Protein AF-A0A6I3HHZ5-F1 (afdb_monomer)

Nearest PDB structures (foldseek):
  6kon-assembly1_F  TM=8.135E-01  e=2.215E-06  Mycobacterium tuberculosis H37Rv
  6kop-assembly1_F  TM=8.310E-01  e=1.350E-05  Mycobacterium tuberculosis H37Rv
  6koq-assembly1_F  TM=8.229E-01  e=1.350E-05  Mycobacterium tuberculosis H37Rv
  5uxx-assembly1_A  TM=9.453E-01  e=1.204E-03  Bartonella quintana str. Toulouse
  8z6g-assembly3_F  TM=7.298E-01  e=1.343E-03  Pseudomonas aeruginosa

Radius of gyration: 15.47 Å; Cα contacts (8 Å, |Δi|>4): 63; chains: 1; bounding box: 30×26×56 Å

Mean predicted aligned error: 10.72 Å

Sequence (99 aa):
AEVEALENLPDSDIKRALHEIPEEFRIAVYLADVEGFSYKEIAEIVGVPAGTVMSRLHRGRKQLRERLTEYAKDLGYSVKTPQGSKTAKANDAANEEDS

pLDDT: mean 75.84, std 20.04, range [36.56, 97.44]

Secondary structure (DSSP, 8-state):
-HHHHGGG-S-HHHHHHHHTS-HHHHHHHIIIIIS---HHHHHHHHTS-HHHHHHHHHHHHHHHHHHHHHHHHHTT-----------------------

Solvent-accessible surface area (backbone atoms only — not comparable to full-atom values): 6093 Å² total; per-residue (Å²): 107,76,76,58,65,60,65,76,59,85,54,75,64,60,46,54,41,44,71,74,42,60,62,78,19,32,53,42,35,42,42,39,78,71,71,60,47,51,61,63,58,46,17,65,76,71,72,46,56,50,71,55,43,52,55,26,30,54,53,26,52,52,54,40,51,54,44,48,52,51,54,29,55,78,72,69,47,80,78,74,75,79,81,74,83,88,68,84,72,80,84,80,90,78,89,76,82,82,134

Structure (mmCIF, N/CA/C/O backbone):
data_AF-A0A6I3HHZ5-F1
#
_entry.id   AF-A0A6I3HHZ5-F1
#
loop_
_atom_site.group_PDB
_atom_site.id
_atom_site.type_symbol
_atom_site.label_atom_id
_atom_site.label_alt_id
_atom_site.label_comp_id
_atom_site.label_asym_id
_atom_site.label_entity_id
_atom_site.label_seq_id
_atom_site.pdbx_PDB_ins_code
_atom_site.Cartn_x
_atom_site.Cartn_y
_atom_site.Cartn_z
_atom_site.occupancy
_atom_site.B_iso_or_equiv
_atom_site.auth_seq_id
_atom_site.auth_comp_id
_atom_site.auth_asym_id
_atom_site.auth_atom_id
_atom_site.pdbx_PDB_model_num
ATOM 1 N N . ALA A 1 1 ? -16.868 -5.870 -3.622 1.00 54.00 1 ALA A N 1
ATOM 2 C CA . ALA A 1 1 ? -15.732 -6.706 -3.135 1.00 54.00 1 ALA A CA 1
ATOM 3 C C . ALA A 1 1 ? -14.426 -5.961 -3.406 1.00 54.00 1 ALA A C 1
ATOM 5 O O . ALA A 1 1 ? -14.437 -5.129 -4.293 1.00 54.00 1 ALA A O 1
ATOM 6 N N . GLU A 1 2 ? -13.308 -6.205 -2.718 1.00 51.59 2 GLU A N 1
ATOM 7 C CA . GLU A 1 2 ? -12.042 -5.487 -3.010 1.00 51.59 2 GLU A CA 1
ATOM 8 C C . GLU A 1 2 ? -11.626 -5.568 -4.491 1.00 51.59 2 GLU A C 1
ATOM 10 O O . GLU A 1 2 ? -11.147 -4.593 -5.066 1.00 51.59 2 GLU A O 1
ATOM 15 N N . VAL A 1 3 ? -11.893 -6.713 -5.127 1.00 53.16 3 VAL A N 1
ATOM 16 C CA . VAL A 1 3 ? -11.687 -6.935 -6.566 1.00 53.16 3 VAL A CA 1
ATOM 17 C C . VAL A 1 3 ? -1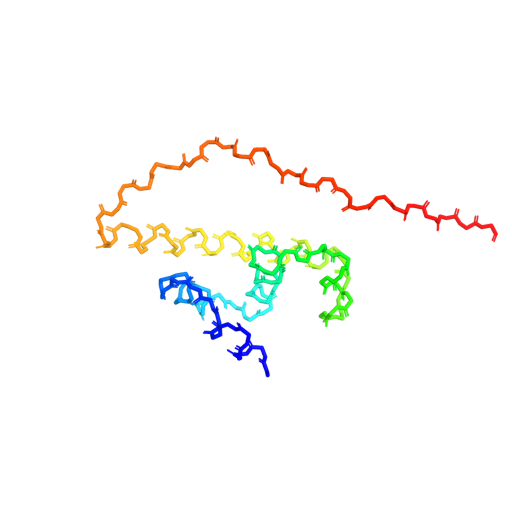2.317 -5.824 -7.415 1.00 53.16 3 VAL A C 1
ATOM 19 O O . VAL A 1 3 ? -11.709 -5.397 -8.385 1.00 53.16 3 VAL A O 1
ATOM 22 N N . GLU A 1 4 ? -13.478 -5.321 -7.004 1.00 59.62 4 GLU A N 1
ATOM 23 C CA . GLU A 1 4 ? -14.264 -4.282 -7.678 1.00 59.62 4 GLU A CA 1
ATOM 24 C C . GLU A 1 4 ? -13.661 -2.880 -7.490 1.00 59.62 4 GLU A C 1
ATOM 26 O O . GLU A 1 4 ? -13.698 -2.061 -8.403 1.00 59.62 4 GLU A O 1
ATOM 31 N N . ALA A 1 5 ? -13.037 -2.602 -6.338 1.00 60.50 5 ALA A N 1
ATOM 32 C CA . ALA A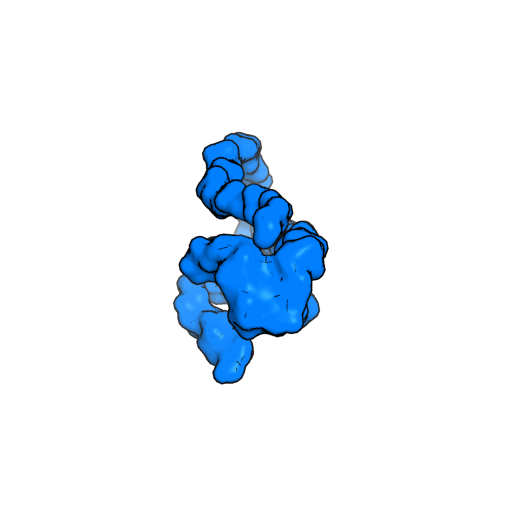 1 5 ? -12.378 -1.316 -6.090 1.00 60.50 5 ALA A CA 1
ATOM 33 C C . ALA A 1 5 ? -11.192 -1.109 -7.047 1.00 60.50 5 ALA A C 1
ATOM 35 O O . ALA A 1 5 ? -11.005 -0.033 -7.608 1.00 60.50 5 ALA A O 1
ATOM 36 N N . LEU A 1 6 ? -10.448 -2.180 -7.333 1.00 61.41 6 LEU A N 1
ATOM 37 C CA . LEU A 1 6 ? -9.331 -2.151 -8.280 1.00 61.41 6 LEU A CA 1
ATOM 38 C C . LEU A 1 6 ? -9.779 -1.939 -9.733 1.00 61.41 6 LEU A C 1
ATOM 40 O O . LEU A 1 6 ? -8.941 -1.660 -10.594 1.00 61.41 6 LEU A O 1
ATOM 44 N N . GLU A 1 7 ? -11.072 -2.081 -10.042 1.00 61.09 7 GLU A N 1
ATOM 45 C CA . GLU A 1 7 ? -11.578 -1.925 -11.404 1.00 61.09 7 GLU A CA 1
ATOM 46 C C . GLU A 1 7 ? -11.665 -0.474 -11.878 1.00 61.09 7 GLU A C 1
ATOM 48 O O . GLU A 1 7 ? -11.591 -0.257 -13.087 1.00 61.09 7 GLU A O 1
ATOM 53 N N . ASN A 1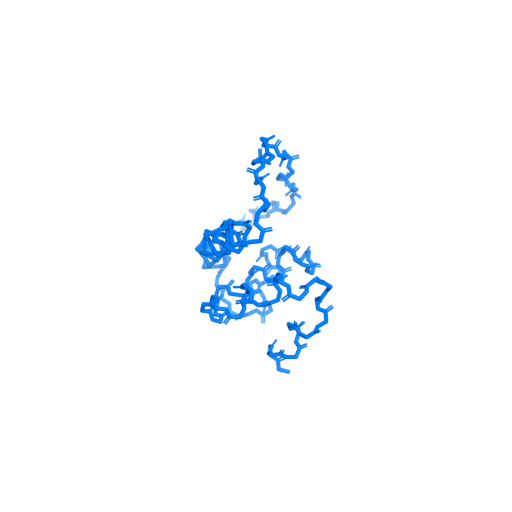 8 ? -11.702 0.496 -10.957 1.00 58.00 8 ASN A N 1
ATOM 54 C CA . ASN A 1 8 ? -11.915 1.918 -11.257 1.00 58.00 8 ASN A CA 1
ATOM 55 C C . ASN A 1 8 ? -10.622 2.746 -11.429 1.00 58.00 8 ASN A C 1
ATOM 57 O O . ASN A 1 8 ? -10.685 3.966 -11.585 1.00 58.00 8 ASN A O 1
ATOM 61 N N . LEU A 1 9 ? -9.449 2.107 -11.426 1.00 55.72 9 LEU A N 1
ATOM 62 C CA . LEU A 1 9 ? -8.153 2.768 -11.615 1.00 55.72 9 LEU A CA 1
ATOM 63 C C . LEU A 1 9 ? -7.903 3.183 -13.078 1.00 55.72 9 LEU A C 1
ATOM 65 O O . LEU A 1 9 ? -7.971 2.324 -13.963 1.00 55.72 9 LEU A O 1
ATOM 69 N N . PRO A 1 10 ? -7.530 4.449 -13.356 1.00 59.62 10 PRO A N 1
ATOM 70 C CA . PRO A 1 10 ? -6.968 4.819 -14.644 1.00 59.62 10 PRO A CA 1
ATOM 71 C C . PRO A 1 10 ? -5.521 4.303 -14.743 1.00 59.62 10 PRO A C 1
ATOM 73 O O . PRO A 1 10 ? -4.780 4.309 -13.764 1.00 59.62 10 PRO A O 1
ATOM 76 N N . ASP A 1 11 ? -5.139 3.893 -15.953 1.00 60.44 11 ASP A N 1
ATOM 77 C CA . ASP A 1 11 ? -3.884 3.234 -16.350 1.00 60.44 11 ASP A CA 1
ATOM 78 C C . ASP A 1 11 ? -3.849 1.703 -16.146 1.00 60.44 11 ASP A C 1
ATOM 80 O O . ASP A 1 11 ? -3.674 1.161 -15.048 1.00 60.44 11 ASP A O 1
ATOM 84 N N . SER A 1 12 ? -4.007 0.975 -17.258 1.00 68.19 12 SER A N 1
ATOM 85 C CA . SER A 1 12 ? -4.080 -0.493 -17.292 1.00 68.19 12 SER A CA 1
ATOM 86 C C . SER A 1 12 ? -2.828 -1.174 -16.738 1.00 68.19 12 SER A C 1
ATOM 88 O O . SER A 1 12 ? -2.912 -2.291 -16.223 1.00 68.19 12 SER A O 1
ATOM 90 N N . ASP A 1 13 ? -1.676 -0.506 -16.811 1.00 68.81 13 ASP A N 1
ATOM 91 C CA . ASP A 1 13 ? -0.400 -1.048 -16.346 1.00 68.81 13 ASP A CA 1
ATOM 92 C C . ASP A 1 13 ? -0.247 -0.959 -14.820 1.00 68.81 13 ASP A C 1
ATOM 94 O O . ASP A 1 13 ? 0.253 -1.901 -14.202 1.00 68.81 13 ASP A O 1
ATOM 98 N N . ILE A 1 14 ? -0.756 0.107 -14.186 1.00 72.62 14 ILE A N 1
ATOM 99 C CA . ILE A 1 14 ? -0.776 0.234 -12.718 1.00 72.62 14 ILE A CA 1
ATOM 100 C C . ILE A 1 14 ? -1.709 -0.819 -12.120 1.00 72.62 14 ILE A C 1
ATOM 102 O O . ILE A 1 14 ? -1.335 -1.512 -11.171 1.00 72.62 14 ILE A O 1
ATOM 106 N N . LYS A 1 15 ? -2.896 -0.997 -12.713 1.00 77.69 15 LYS A N 1
ATOM 107 C CA . LYS A 1 15 ? -3.849 -2.033 -12.299 1.00 77.69 15 LYS A CA 1
ATOM 108 C C . LYS A 1 15 ? -3.230 -3.430 -12.404 1.00 77.69 15 LYS A C 1
ATOM 110 O O . LYS A 1 15 ? -3.303 -4.207 -11.452 1.00 77.69 15 LYS A O 1
ATOM 115 N N . ARG A 1 16 ? -2.569 -3.740 -13.526 1.00 80.75 16 ARG A N 1
ATOM 116 C CA . ARG A 1 16 ? -1.887 -5.029 -13.728 1.00 80.75 16 ARG A CA 1
ATOM 117 C C . ARG A 1 16 ? -0.792 -5.259 -12.684 1.00 80.75 16 ARG A C 1
ATOM 119 O O . ARG A 1 16 ? -0.782 -6.308 -12.047 1.00 80.75 16 ARG A O 1
ATOM 126 N N . ALA A 1 17 ? 0.058 -4.263 -12.438 1.00 84.56 17 ALA A N 1
ATOM 127 C CA . ALA A 1 17 ? 1.120 -4.364 -11.441 1.00 84.56 17 ALA A CA 1
ATOM 128 C C . ALA A 1 17 ? 0.577 -4.538 -10.010 1.00 84.56 17 ALA A C 1
ATOM 130 O O . ALA A 1 17 ? 1.123 -5.327 -9.240 1.00 84.56 17 ALA A O 1
ATOM 131 N N . LEU A 1 18 ? -0.518 -3.857 -9.651 1.00 85.62 18 LEU A N 1
ATOM 132 C CA . LEU A 1 18 ? -1.190 -4.046 -8.362 1.00 85.62 18 LEU A CA 1
ATOM 133 C C . LEU A 1 18 ? -1.757 -5.464 -8.218 1.00 85.62 18 LEU A C 1
ATOM 135 O O . LEU A 1 18 ? -1.608 -6.062 -7.151 1.00 85.62 18 LEU A O 1
ATOM 139 N N . HIS A 1 19 ? -2.351 -6.035 -9.273 1.00 88.00 19 HIS A N 1
ATOM 140 C CA . HIS A 1 19 ? -2.925 -7.389 -9.251 1.00 88.00 19 HIS A CA 1
ATOM 141 C C . HIS A 1 19 ? -1.914 -8.514 -8.989 1.00 88.00 19 HIS A C 1
ATOM 143 O O . HIS A 1 19 ? -2.302 -9.602 -8.566 1.00 88.00 19 HIS A O 1
ATOM 149 N N . GLU A 1 20 ? -0.624 -8.269 -9.181 1.00 89.12 20 GLU A N 1
ATOM 150 C CA . GLU A 1 20 ? 0.424 -9.243 -8.870 1.00 89.12 20 GLU A CA 1
ATOM 151 C C . GLU A 1 20 ? 0.925 -9.158 -7.422 1.00 89.12 20 GLU A C 1
ATOM 153 O O . GLU A 1 20 ? 1.712 -9.999 -6.980 1.00 89.12 20 GLU A O 1
ATOM 158 N N . ILE A 1 21 ? 0.516 -8.130 -6.679 1.00 92.69 21 ILE A N 1
ATOM 159 C CA . ILE A 1 21 ? 0.858 -7.949 -5.267 1.00 92.69 21 ILE A CA 1
ATOM 160 C C . ILE A 1 21 ? -0.148 -8.736 -4.417 1.00 92.69 21 ILE A C 1
ATOM 162 O O . ILE A 1 21 ? -1.342 -8.692 -4.729 1.00 92.69 21 ILE A O 1
ATOM 166 N N . PRO A 1 22 ? 0.282 -9.419 -3.335 1.00 95.00 22 PRO A N 1
ATOM 167 C CA . PRO A 1 22 ? -0.633 -10.034 -2.379 1.00 95.00 22 PRO A CA 1
ATOM 168 C C . PRO A 1 22 ? -1.718 -9.062 -1.905 1.00 95.00 22 PRO A C 1
ATOM 170 O O . PRO A 1 22 ? -1.425 -7.905 -1.593 1.00 95.00 22 PRO A O 1
ATOM 173 N N . GLU A 1 23 ? -2.952 -9.559 -1.843 1.00 92.62 23 GLU A N 1
ATOM 174 C CA . GLU A 1 23 ? -4.183 -8.799 -1.579 1.00 92.62 23 GLU A CA 1
ATOM 175 C C . GLU A 1 23 ? -4.030 -7.839 -0.395 1.00 92.62 23 GLU A C 1
ATOM 177 O O . GLU A 1 23 ? -4.154 -6.629 -0.544 1.00 92.62 23 GLU A O 1
ATOM 182 N N . GLU A 1 24 ? -3.570 -8.333 0.753 1.00 93.56 24 GLU A N 1
ATOM 183 C CA . GLU A 1 24 ? -3.419 -7.513 1.956 1.00 93.56 24 GLU A CA 1
ATOM 184 C C . GLU A 1 24 ? -2.484 -6.297 1.818 1.00 93.56 24 GLU A C 1
ATOM 186 O O . GLU A 1 24 ? -2.659 -5.292 2.512 1.00 93.56 24 GLU A O 1
ATOM 191 N N . PHE A 1 25 ? -1.482 -6.360 0.939 1.00 96.12 25 PHE A N 1
ATOM 192 C CA . PHE A 1 25 ? -0.613 -5.218 0.651 1.00 96.12 25 PHE A CA 1
ATOM 193 C C . PHE A 1 25 ? -1.220 -4.322 -0.422 1.00 96.12 25 PHE A C 1
ATOM 195 O O . PHE A 1 25 ? -1.069 -3.103 -0.357 1.00 96.12 25 PHE A O 1
ATOM 202 N N . ARG A 1 26 ? -1.909 -4.928 -1.390 1.00 94.94 26 ARG A N 1
ATOM 203 C CA . ARG A 1 26 ? -2.599 -4.231 -2.469 1.00 94.94 26 ARG A CA 1
ATOM 204 C C . ARG A 1 26 ? -3.701 -3.320 -1.934 1.00 94.94 26 ARG A C 1
ATOM 206 O O . ARG A 1 26 ? -3.690 -2.151 -2.301 1.00 94.94 26 ARG A O 1
ATOM 213 N N . ILE A 1 27 ? -4.558 -3.804 -1.025 1.00 93.38 27 ILE A N 1
ATOM 214 C CA . ILE A 1 27 ? -5.593 -2.991 -0.354 1.00 93.38 27 ILE A CA 1
ATOM 215 C C . ILE A 1 27 ? -4.977 -1.744 0.252 1.00 93.38 27 ILE A C 1
ATOM 217 O O . ILE A 1 27 ? -5.431 -0.630 0.014 1.00 93.38 27 ILE A O 1
ATOM 221 N N . ALA A 1 28 ? -3.937 -1.946 1.064 1.00 94.88 28 ALA A N 1
ATOM 222 C CA . ALA A 1 28 ? -3.333 -0.868 1.823 1.00 94.88 28 ALA A CA 1
ATOM 223 C C . ALA A 1 28 ? -2.779 0.201 0.875 1.00 94.88 28 ALA A C 1
ATOM 225 O O . ALA A 1 28 ? -3.045 1.384 1.065 1.00 94.88 28 ALA A O 1
ATOM 226 N N . VAL A 1 29 ? -2.055 -0.221 -0.169 1.00 93.88 29 VAL A N 1
ATOM 227 C CA . VAL A 1 29 ? -1.511 0.681 -1.194 1.00 93.88 29 VAL A CA 1
ATOM 228 C C . VAL A 1 29 ? -2.622 1.400 -1.948 1.00 93.88 29 VAL A C 1
ATOM 230 O O . VAL A 1 29 ? -2.530 2.607 -2.118 1.00 93.88 29 VAL A O 1
ATOM 233 N N . TYR A 1 30 ? -3.673 0.694 -2.359 1.00 91.31 30 TYR A N 1
ATOM 234 C CA . TYR A 1 30 ? -4.805 1.288 -3.063 1.00 91.31 30 TYR A CA 1
ATOM 235 C C . TYR A 1 30 ? -5.467 2.388 -2.225 1.00 91.31 30 TYR A C 1
ATOM 237 O O . TYR A 1 30 ? -5.548 3.538 -2.64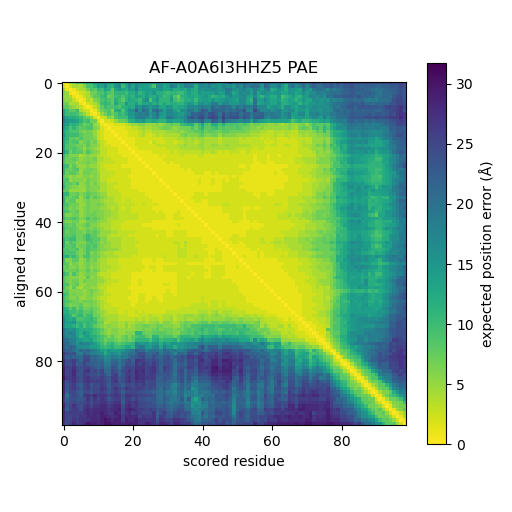7 1.00 91.31 30 TYR A O 1
ATOM 245 N N . LEU A 1 31 ? -5.860 2.067 -0.992 1.00 91.81 31 LEU A N 1
ATOM 246 C CA . LEU A 1 31 ? -6.545 3.023 -0.127 1.00 91.81 31 LEU A CA 1
ATOM 247 C C . LEU A 1 31 ? -5.673 4.249 0.198 1.00 91.81 31 LEU A C 1
ATOM 249 O O . LEU A 1 31 ? -6.192 5.356 0.291 1.00 91.81 31 LEU A O 1
ATOM 253 N N . ALA A 1 32 ? -4.356 4.086 0.345 1.00 93.19 32 ALA A N 1
ATOM 254 C CA . ALA A 1 32 ? -3.468 5.208 0.652 1.00 93.19 32 ALA A CA 1
ATOM 255 C C . ALA A 1 32 ? -3.070 6.033 -0.581 1.00 93.19 32 ALA A C 1
ATOM 257 O O . ALA A 1 32 ? -3.136 7.258 -0.550 1.00 93.19 32 ALA A O 1
ATOM 258 N N . ASP A 1 33 ? -2.596 5.373 -1.639 1.00 88.62 33 ASP A N 1
ATOM 259 C CA . ASP A 1 33 ? -1.925 6.028 -2.767 1.00 88.62 33 ASP A CA 1
ATOM 260 C C . ASP A 1 33 ? -2.894 6.371 -3.911 1.00 88.62 33 ASP A C 1
ATOM 262 O O . ASP A 1 33 ? -2.581 7.243 -4.720 1.00 88.62 33 ASP A O 1
ATOM 266 N N . VAL A 1 34 ? -4.060 5.714 -3.972 1.00 85.44 34 VAL A N 1
ATOM 267 C CA . VAL A 1 34 ? -5.100 5.951 -4.990 1.00 85.44 34 VAL A CA 1
ATOM 268 C C . VAL A 1 34 ? -6.264 6.738 -4.399 1.00 85.44 34 VAL A C 1
ATOM 270 O O . VAL A 1 34 ? -6.590 7.810 -4.897 1.00 85.44 34 VAL A O 1
ATOM 273 N N . GLU A 1 35 ? -6.863 6.234 -3.320 1.00 86.88 35 GLU A N 1
ATOM 274 C CA . GLU A 1 35 ? -8.023 6.878 -2.682 1.00 86.88 35 GLU A CA 1
ATOM 275 C C . GLU A 1 35 ? -7.621 8.032 -1.748 1.00 86.88 35 GLU A C 1
ATOM 277 O O . GLU A 1 35 ? -8.417 8.925 -1.467 1.00 86.88 35 GLU A O 1
ATOM 282 N N . GLY A 1 36 ? -6.370 8.052 -1.276 1.00 89.81 36 GLY A N 1
ATOM 283 C CA . GLY A 1 36 ? -5.850 9.136 -0.443 1.00 89.81 36 GLY A CA 1
ATOM 284 C C . GLY A 1 36 ? -6.266 9.084 1.030 1.00 89.81 36 GLY A C 1
ATOM 285 O O . GLY A 1 36 ? -6.127 10.100 1.718 1.00 89.81 36 GLY A O 1
ATOM 286 N N . PHE A 1 37 ? -6.750 7.939 1.524 1.00 94.25 37 PHE A N 1
ATOM 287 C CA . PHE A 1 37 ? -7.088 7.748 2.936 1.00 94.25 37 PHE A CA 1
ATOM 288 C C . PHE A 1 37 ? -5.852 7.838 3.842 1.00 94.25 37 PHE A C 1
ATOM 290 O O . PHE A 1 37 ? -4.740 7.430 3.486 1.00 94.25 37 PHE A O 1
ATOM 297 N N . SER A 1 38 ? -6.057 8.328 5.063 1.00 93.75 38 SER A N 1
ATOM 298 C CA . SER A 1 38 ? -5.043 8.308 6.117 1.00 93.75 38 SER A CA 1
ATOM 299 C C . SER A 1 38 ? -4.811 6.893 6.656 1.00 93.75 38 SER A C 1
ATOM 301 O O . SER A 1 38 ? -5.640 5.994 6.532 1.00 93.75 38 SER A O 1
ATOM 303 N N . TYR A 1 39 ? -3.681 6.674 7.334 1.00 92.75 39 TYR A N 1
ATOM 304 C CA . TYR A 1 39 ? -3.360 5.350 7.884 1.00 92.75 39 TYR A CA 1
ATOM 305 C C . TYR A 1 39 ? -4.347 4.906 8.967 1.00 92.75 39 TYR A C 1
ATOM 307 O O . TYR A 1 39 ? -4.570 3.706 9.127 1.00 92.75 39 TYR A O 1
ATOM 315 N N . LYS A 1 40 ? -4.931 5.866 9.694 1.00 93.12 40 LYS A N 1
ATOM 316 C CA . LYS A 1 40 ? -5.958 5.609 10.702 1.00 93.12 40 LYS A CA 1
ATOM 317 C C . LYS A 1 40 ? -7.264 5.162 10.045 1.00 93.12 40 LYS A C 1
ATOM 319 O O . LYS A 1 40 ? -7.776 4.111 10.408 1.00 93.12 40 LYS A O 1
ATOM 324 N N . GLU A 1 41 ? -7.736 5.884 9.030 1.00 93.38 41 GLU A N 1
ATOM 325 C CA . GLU A 1 41 ? -8.939 5.495 8.279 1.00 93.38 41 GLU A CA 1
ATOM 326 C C . GLU A 1 41 ? -8.760 4.122 7.626 1.00 93.38 41 GLU A C 1
ATOM 328 O O . GLU A 1 41 ? -9.645 3.279 7.697 1.00 93.38 41 GLU A O 1
ATOM 333 N N . ILE A 1 42 ? -7.581 3.835 7.065 1.00 95.00 42 ILE A N 1
ATOM 334 C CA . ILE A 1 42 ? -7.285 2.513 6.498 1.00 95.00 42 ILE A CA 1
ATOM 335 C C . ILE A 1 42 ? -7.341 1.426 7.575 1.00 95.00 42 ILE A C 1
ATOM 337 O O . ILE A 1 42 ? -7.909 0.365 7.332 1.00 95.00 42 ILE A O 1
ATOM 341 N N . ALA A 1 43 ? -6.763 1.671 8.755 1.00 95.00 43 ALA A N 1
ATOM 342 C CA . ALA A 1 43 ? -6.800 0.734 9.877 1.00 95.00 43 ALA A CA 1
ATOM 343 C C . ALA A 1 43 ? -8.241 0.408 10.300 1.00 95.00 43 ALA A C 1
ATOM 345 O O . ALA A 1 43 ? -8.558 -0.759 10.537 1.00 95.00 43 ALA A O 1
ATOM 346 N N . GLU A 1 44 ? -9.109 1.420 10.327 1.00 96.25 44 GLU A N 1
ATOM 347 C CA . GLU A 1 44 ? -10.539 1.281 10.610 1.00 96.25 44 GLU A CA 1
ATOM 348 C C . GLU A 1 44 ? -11.272 0.513 9.496 1.00 96.25 44 GLU A C 1
ATOM 350 O O . GLU A 1 44 ? -12.012 -0.423 9.792 1.00 96.25 44 GLU A O 1
ATOM 355 N N . ILE A 1 45 ? -11.012 0.833 8.222 1.00 94.38 45 ILE A N 1
ATOM 356 C CA . ILE A 1 45 ? -11.626 0.178 7.052 1.00 94.38 45 ILE A CA 1
ATOM 357 C C . ILE A 1 45 ? -11.268 -1.311 6.989 1.00 94.38 45 ILE A C 1
ATOM 359 O O . ILE A 1 45 ? -12.134 -2.150 6.742 1.00 94.38 45 ILE A O 1
ATOM 363 N N . VAL A 1 46 ? -9.990 -1.652 7.182 1.00 92.75 46 VAL A N 1
ATOM 364 C CA . VAL A 1 46 ? -9.500 -3.032 7.019 1.00 92.75 46 VAL A CA 1
ATOM 365 C C . VAL A 1 46 ? -9.494 -3.839 8.319 1.00 92.75 46 VAL A C 1
ATOM 367 O O . VAL A 1 46 ? -9.186 -5.030 8.292 1.00 92.75 46 VAL A O 1
ATOM 370 N N . GLY A 1 47 ? -9.800 -3.210 9.457 1.00 94.88 47 GLY A N 1
ATOM 371 C CA . GLY A 1 47 ? -9.885 -3.868 10.761 1.00 94.88 47 GLY A CA 1
ATOM 372 C C . GLY A 1 47 ? -8.547 -4.387 11.301 1.00 94.88 47 GLY A C 1
ATOM 373 O O . GLY A 1 47 ? -8.509 -5.443 11.931 1.00 94.88 47 GLY A O 1
ATOM 374 N N . VAL A 1 48 ? -7.436 -3.682 11.053 1.00 94.56 48 VAL A N 1
ATOM 375 C CA . VAL A 1 48 ? -6.099 -4.058 11.565 1.00 94.56 48 VAL A CA 1
ATOM 376 C C . VAL A 1 48 ? -5.402 -2.873 12.238 1.00 94.56 48 VAL A C 1
ATOM 378 O O . VAL A 1 48 ? -5.701 -1.732 11.907 1.00 94.56 48 VAL A O 1
ATOM 381 N N . PRO A 1 49 ? -4.417 -3.092 13.131 1.00 95.81 49 PRO A N 1
ATOM 382 C CA . PRO A 1 49 ? -3.691 -1.994 13.770 1.00 95.81 49 PRO A CA 1
ATOM 383 C C . PRO A 1 49 ? -2.975 -1.071 12.772 1.00 95.81 49 PRO A C 1
ATOM 385 O O . PRO A 1 49 ? -2.416 -1.539 11.777 1.00 95.81 49 PRO A O 1
ATOM 388 N N . ALA A 1 50 ? -2.868 0.224 13.087 1.00 91.69 50 ALA A N 1
ATOM 389 C CA . ALA A 1 50 ? -2.162 1.203 12.249 1.00 91.69 50 ALA A CA 1
ATOM 390 C C . ALA A 1 50 ? -0.695 0.811 11.961 1.00 91.69 50 ALA A C 1
ATOM 392 O O . ALA A 1 50 ? -0.203 0.992 10.846 1.00 91.69 50 ALA A O 1
ATOM 393 N N . GLY A 1 51 ? -0.004 0.181 12.921 1.00 93.00 51 GLY A N 1
ATOM 394 C CA . GLY A 1 51 ? 1.340 -0.374 12.702 1.00 93.00 51 GLY A CA 1
ATOM 395 C C . GLY A 1 51 ? 1.369 -1.493 11.649 1.00 93.00 51 GLY A C 1
ATOM 396 O O . GLY A 1 51 ? 2.289 -1.565 10.830 1.00 93.00 51 GLY A O 1
ATOM 397 N N . THR A 1 52 ? 0.322 -2.322 11.597 1.00 96.56 52 THR A N 1
ATOM 398 C CA . THR A 1 52 ? 0.146 -3.336 10.548 1.00 96.56 52 THR A CA 1
ATOM 399 C C . THR A 1 52 ? -0.078 -2.673 9.196 1.00 96.56 52 THR A C 1
ATOM 401 O O . THR A 1 52 ? 0.586 -3.063 8.234 1.00 96.56 52 THR A O 1
ATOM 404 N N . VAL A 1 53 ? -0.923 -1.638 9.120 1.00 96.50 53 VAL A N 1
ATOM 405 C CA . VAL A 1 53 ? -1.132 -0.847 7.892 1.00 96.50 53 VAL A CA 1
ATOM 406 C C . VAL A 1 53 ? 0.192 -0.281 7.381 1.00 96.50 53 VAL A C 1
ATOM 408 O O . VAL A 1 53 ? 0.528 -0.469 6.214 1.00 96.50 53 VAL A O 1
ATOM 411 N N . MET A 1 54 ? 1.002 0.313 8.260 1.00 93.38 54 MET A N 1
ATOM 412 C CA . MET A 1 54 ? 2.314 0.858 7.901 1.00 93.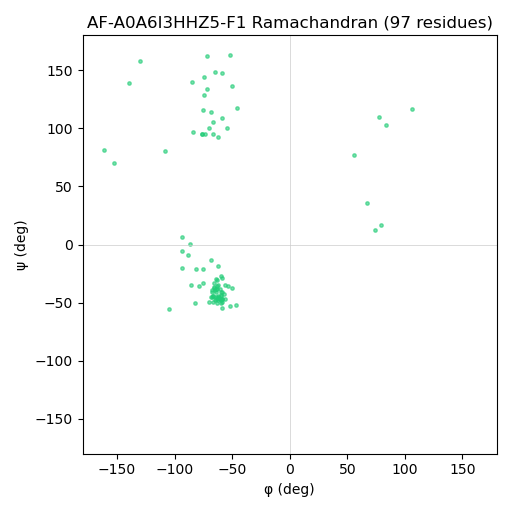38 54 MET A CA 1
ATOM 413 C C . MET A 1 54 ? 3.249 -0.217 7.323 1.00 93.38 54 MET A C 1
ATOM 415 O O . MET A 1 54 ? 3.885 -0.006 6.286 1.00 93.38 54 MET A O 1
ATOM 419 N N . SER A 1 55 ? 3.294 -1.402 7.943 1.00 97.44 55 SER A N 1
ATOM 420 C CA . SER A 1 55 ? 4.096 -2.529 7.446 1.00 97.44 55 SER A CA 1
ATOM 421 C C . SER A 1 55 ? 3.595 -3.071 6.097 1.00 97.44 55 SER A C 1
ATOM 423 O O . SER A 1 55 ? 4.400 -3.440 5.235 1.00 97.44 55 SER A O 1
ATOM 425 N N . ARG A 1 56 ? 2.271 -3.101 5.887 1.00 97.00 56 ARG A N 1
ATOM 426 C CA . ARG A 1 56 ? 1.632 -3.528 4.634 1.00 97.00 56 ARG A CA 1
ATOM 427 C C . ARG A 1 56 ? 1.909 -2.532 3.514 1.00 97.00 56 ARG A C 1
ATOM 429 O O . ARG A 1 56 ? 2.343 -2.954 2.447 1.00 97.00 56 ARG A O 1
ATOM 436 N N . LEU A 1 57 ? 1.785 -1.233 3.783 1.00 96.69 57 LEU A N 1
ATOM 437 C CA . LEU A 1 57 ? 2.126 -0.159 2.848 1.00 96.69 57 LEU A CA 1
ATOM 438 C C . LEU A 1 57 ? 3.587 -0.209 2.418 1.00 96.69 57 LEU A C 1
ATOM 440 O O . LEU A 1 57 ? 3.884 -0.131 1.229 1.00 96.69 57 LEU A O 1
ATOM 444 N N . HIS A 1 58 ? 4.510 -0.374 3.368 1.00 95.94 58 HIS A N 1
ATOM 445 C CA . HIS A 1 58 ? 5.931 -0.448 3.043 1.00 95.94 58 HIS A CA 1
ATOM 446 C C . HIS A 1 58 ? 6.231 -1.619 2.094 1.00 95.94 58 HIS A C 1
ATOM 448 O O . HIS A 1 58 ? 6.889 -1.444 1.065 1.00 95.94 58 HIS A O 1
ATOM 454 N N . ARG A 1 59 ? 5.711 -2.814 2.408 1.00 96.88 59 ARG A N 1
ATOM 455 C CA . ARG A 1 59 ? 5.895 -4.013 1.576 1.00 96.88 59 ARG A CA 1
ATOM 456 C C . ARG A 1 59 ? 5.185 -3.904 0.229 1.00 96.88 59 ARG A C 1
ATOM 458 O O . ARG A 1 59 ? 5.772 -4.282 -0.783 1.00 96.88 59 ARG A O 1
ATOM 465 N N . GLY A 1 60 ? 3.968 -3.368 0.204 1.00 96.19 60 GLY A N 1
ATOM 466 C CA . GLY A 1 60 ? 3.188 -3.161 -1.014 1.00 96.19 60 GLY A CA 1
ATOM 467 C C . GLY A 1 60 ? 3.859 -2.178 -1.967 1.00 96.19 60 GLY A C 1
ATOM 468 O O . GLY A 1 60 ? 4.113 -2.527 -3.115 1.00 96.19 60 GLY A O 1
ATOM 469 N N . ARG A 1 61 ? 4.262 -0.996 -1.483 1.00 95.06 61 ARG A N 1
ATOM 470 C CA . ARG A 1 61 ? 4.970 0.012 -2.295 1.00 95.06 61 ARG A CA 1
ATOM 471 C C . ARG A 1 61 ? 6.293 -0.514 -2.847 1.00 95.06 61 ARG A C 1
ATOM 473 O O . ARG A 1 61 ? 6.633 -0.235 -3.995 1.00 95.06 61 ARG A O 1
ATOM 480 N N . LYS A 1 62 ? 7.037 -1.303 -2.059 1.00 95.12 62 LYS A N 1
ATOM 481 C CA . LYS A 1 62 ? 8.263 -1.960 -2.534 1.00 95.12 62 LYS A CA 1
ATOM 482 C C . LYS A 1 62 ? 7.967 -2.895 -3.713 1.00 95.12 62 LYS A C 1
ATOM 484 O O . LYS A 1 62 ? 8.616 -2.764 -4.747 1.00 95.12 62 LYS A O 1
ATOM 489 N N . GLN A 1 63 ? 6.978 -3.774 -3.564 1.00 94.19 63 GLN A N 1
ATOM 490 C CA . GLN A 1 63 ? 6.579 -4.732 -4.598 1.00 94.19 63 GLN A CA 1
ATOM 491 C C . GLN A 1 63 ? 6.018 -4.058 -5.853 1.00 94.19 63 GLN A C 1
ATOM 493 O O . GLN A 1 63 ? 6.325 -4.492 -6.964 1.00 94.19 63 GLN A O 1
ATOM 498 N N . LEU A 1 64 ? 5.240 -2.986 -5.683 1.00 90.88 64 LEU A N 1
ATOM 499 C CA . LEU A 1 64 ? 4.702 -2.197 -6.788 1.00 90.88 64 LEU A CA 1
ATOM 500 C C . LEU A 1 64 ? 5.826 -1.537 -7.586 1.00 90.88 64 LEU A C 1
ATOM 502 O O . LEU A 1 64 ? 5.858 -1.635 -8.808 1.00 90.88 64 LEU A O 1
ATOM 506 N N . ARG A 1 65 ? 6.789 -0.915 -6.897 1.00 89.81 65 ARG A N 1
ATOM 507 C CA . ARG A 1 65 ? 7.955 -0.299 -7.539 1.00 89.81 65 ARG A CA 1
ATOM 508 C C . ARG A 1 65 ? 8.777 -1.319 -8.323 1.00 89.81 65 ARG A C 1
ATOM 510 O O . ARG A 1 65 ? 9.217 -1.005 -9.423 1.00 89.81 65 ARG A O 1
ATOM 517 N N . GLU A 1 66 ? 9.014 -2.502 -7.761 1.00 89.62 66 GLU A N 1
ATOM 518 C CA . GLU A 1 66 ? 9.762 -3.576 -8.432 1.00 89.62 66 GLU A CA 1
ATOM 519 C C . GLU A 1 66 ? 9.080 -3.980 -9.745 1.00 89.62 66 GLU A C 1
ATOM 521 O O . GLU A 1 66 ? 9.712 -3.914 -10.797 1.00 89.62 66 GLU A O 1
ATOM 526 N N . ARG A 1 67 ? 7.767 -4.229 -9.707 1.00 87.06 67 ARG A N 1
ATOM 527 C CA . ARG A 1 67 ? 6.976 -4.603 -10.890 1.00 87.06 67 ARG A CA 1
ATOM 528 C C . ARG A 1 67 ? 6.911 -3.499 -11.933 1.00 87.06 67 ARG A C 1
ATOM 530 O O . ARG A 1 67 ? 7.173 -3.739 -13.102 1.00 87.06 67 ARG A O 1
ATOM 537 N N . LEU A 1 68 ? 6.623 -2.264 -11.525 1.00 84.38 68 LEU A N 1
ATOM 538 C CA . LEU A 1 68 ? 6.586 -1.133 -12.456 1.00 84.38 68 LEU A CA 1
ATOM 539 C C . LEU A 1 68 ? 7.959 -0.856 -13.085 1.00 84.38 68 LEU A C 1
ATOM 541 O O . LEU A 1 68 ? 8.027 -0.412 -14.226 1.00 84.38 68 LEU A O 1
ATOM 545 N N . THR A 1 69 ? 9.055 -1.143 -12.374 1.00 83.88 69 THR A N 1
ATOM 546 C CA . THR A 1 69 ? 10.410 -1.039 -12.938 1.00 83.88 69 THR A CA 1
ATOM 547 C C . THR A 1 69 ? 10.644 -2.092 -14.022 1.00 83.88 69 THR A C 1
ATOM 549 O O . THR A 1 69 ? 11.288 -1.788 -15.023 1.00 83.88 69 THR A O 1
ATOM 552 N N . GLU A 1 70 ? 10.147 -3.314 -13.837 1.00 78.56 70 GLU A N 1
ATOM 553 C CA . GLU A 1 70 ? 10.201 -4.376 -14.851 1.00 78.56 70 GLU A CA 1
ATOM 554 C C . GLU A 1 70 ? 9.331 -4.018 -16.061 1.00 78.56 70 GLU A C 1
ATOM 556 O O . GLU A 1 70 ? 9.842 -3.957 -17.177 1.00 78.56 70 GLU A O 1
ATOM 561 N N . TYR A 1 71 ? 8.079 -3.614 -15.832 1.00 77.25 71 TYR A N 1
ATOM 562 C CA . TYR A 1 71 ? 7.174 -3.163 -16.892 1.00 77.25 71 TYR A CA 1
ATOM 563 C C . TYR A 1 71 ? 7.735 -1.998 -17.709 1.00 77.25 71 TYR A C 1
ATOM 565 O O . TYR A 1 71 ? 7.651 -1.991 -18.937 1.00 77.25 71 TYR A O 1
ATOM 573 N N . ALA A 1 72 ? 8.341 -1.013 -17.046 1.00 76.06 72 ALA A N 1
ATOM 574 C CA . ALA A 1 72 ? 8.944 0.117 -17.733 1.00 76.06 72 ALA A CA 1
ATOM 575 C C . ALA A 1 72 ? 10.142 -0.296 -18.602 1.00 76.06 72 ALA A C 1
ATOM 577 O O . ALA A 1 72 ? 10.304 0.245 -19.694 1.00 76.06 72 ALA A O 1
ATOM 578 N N . LYS A 1 73 ? 10.956 -1.266 -18.160 1.00 75.50 73 LYS A N 1
ATOM 579 C CA . LYS A 1 73 ? 12.056 -1.808 -18.974 1.00 75.50 73 LYS A CA 1
ATOM 580 C C . LYS A 1 73 ? 11.532 -2.501 -20.228 1.00 75.50 73 LYS A C 1
ATOM 582 O O . LYS A 1 73 ? 12.057 -2.237 -21.307 1.00 75.50 73 LYS A O 1
ATOM 587 N N . ASP A 1 74 ? 10.495 -3.321 -20.092 1.00 71.44 74 ASP A N 1
ATOM 588 C CA . ASP A 1 74 ? 9.918 -4.081 -21.207 1.00 71.44 74 ASP A CA 1
ATOM 589 C C . ASP A 1 74 ? 9.276 -3.170 -22.263 1.00 71.44 74 ASP A C 1
ATOM 591 O O . ASP A 1 74 ? 9.343 -3.446 -23.459 1.00 71.44 74 ASP A O 1
ATOM 595 N N . LEU A 1 75 ? 8.710 -2.040 -21.833 1.00 69.75 75 LEU A N 1
ATOM 596 C CA . LEU A 1 75 ? 8.110 -1.032 -22.710 1.00 69.75 75 LEU A CA 1
ATOM 597 C C . LEU A 1 75 ? 9.117 0.013 -23.232 1.00 69.75 75 LEU A C 1
ATOM 599 O O . LEU A 1 75 ? 8.740 0.923 -23.970 1.00 69.75 75 LEU A O 1
ATOM 603 N N . GLY A 1 76 ? 10.400 -0.090 -22.866 1.00 67.12 76 GLY A N 1
ATOM 604 C CA . GLY A 1 76 ? 11.444 0.852 -23.283 1.00 67.12 76 GLY A CA 1
ATOM 605 C C . GLY A 1 76 ? 11.389 2.221 -22.587 1.00 67.12 76 GLY A C 1
ATOM 606 O O . GLY A 1 76 ? 12.090 3.152 -22.995 1.00 67.12 76 GLY A O 1
ATOM 607 N N . TYR A 1 77 ? 10.600 2.365 -21.519 1.00 66.50 77 TYR A N 1
ATOM 608 C CA . TYR A 1 77 ? 10.575 3.571 -20.698 1.00 66.50 77 TYR A CA 1
ATOM 609 C C . TYR A 1 77 ? 11.823 3.635 -19.807 1.00 66.50 77 TYR A C 1
ATOM 611 O O . TYR A 1 77 ? 12.024 2.841 -18.888 1.00 66.50 77 TYR A O 1
ATOM 619 N N . SER A 1 78 ? 12.669 4.641 -20.037 1.00 57.59 78 SER A N 1
ATOM 620 C CA . SER A 1 78 ? 13.770 4.960 -19.124 1.00 57.59 78 SER A CA 1
ATOM 621 C C . SER 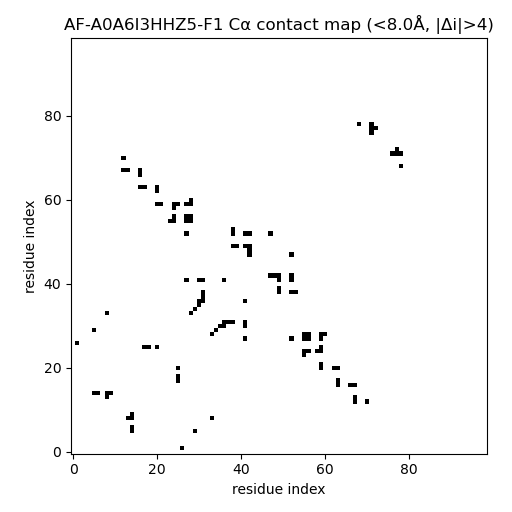A 1 78 ? 13.209 5.672 -17.895 1.00 57.59 78 SER A C 1
ATOM 623 O O . SER A 1 78 ? 13.013 6.888 -17.911 1.00 57.59 78 SER A O 1
ATOM 625 N N . VAL A 1 79 ? 12.932 4.923 -16.824 1.00 55.88 79 VAL A N 1
ATOM 626 C CA . VAL A 1 79 ? 12.466 5.501 -15.557 1.00 55.88 79 VAL A CA 1
ATOM 627 C C . VAL A 1 79 ? 13.597 6.342 -14.960 1.00 55.88 79 VAL A C 1
ATOM 629 O O . VAL A 1 79 ? 14.485 5.833 -14.278 1.00 55.88 79 VAL A O 1
ATOM 632 N N . LYS A 1 80 ? 13.594 7.654 -15.215 1.00 49.88 80 LYS A N 1
ATOM 633 C CA . LYS A 1 80 ? 14.326 8.593 -14.362 1.00 49.88 80 LYS A CA 1
ATOM 634 C C . LYS A 1 80 ? 13.568 8.634 -13.044 1.00 49.88 80 LYS A C 1
ATOM 636 O O . LYS A 1 80 ? 12.526 9.274 -12.960 1.00 49.88 80 LYS A O 1
ATOM 641 N N . THR A 1 81 ? 14.064 7.910 -12.043 1.00 44.59 81 THR A N 1
ATOM 642 C CA . THR A 1 81 ? 13.556 7.971 -10.670 1.00 44.59 81 THR A CA 1
ATOM 643 C C . THR A 1 81 ? 13.373 9.439 -10.279 1.00 44.59 81 THR A C 1
ATOM 645 O O . THR A 1 81 ? 14.370 10.168 -10.264 1.00 44.59 81 THR A O 1
ATOM 648 N N . PRO A 1 82 ? 12.150 9.916 -9.982 1.00 43.84 82 PRO A N 1
ATOM 649 C CA . PRO A 1 82 ? 11.992 11.265 -9.482 1.00 43.84 82 PRO A CA 1
ATOM 650 C C . PRO A 1 82 ? 12.615 11.293 -8.089 1.00 43.84 82 PRO A C 1
ATOM 652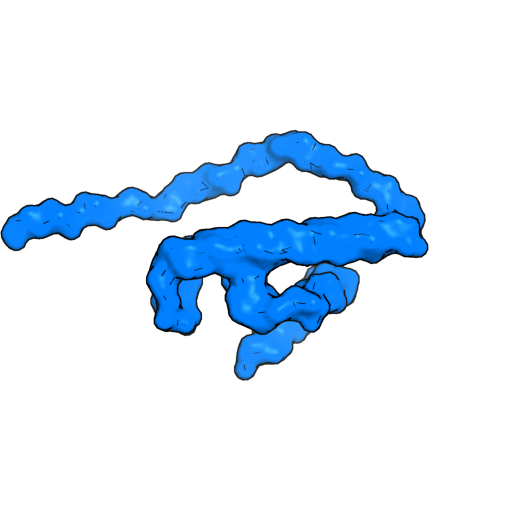 O O . PRO A 1 82 ? 12.204 10.597 -7.159 1.00 43.84 82 PRO A O 1
ATOM 655 N N . GLN A 1 83 ? 13.689 12.060 -7.979 1.00 46.97 83 GLN A N 1
ATOM 656 C CA . GLN A 1 83 ? 14.397 12.301 -6.742 1.00 46.97 83 GLN A CA 1
ATOM 657 C C . GLN A 1 83 ? 13.482 13.100 -5.807 1.00 46.97 83 GLN A C 1
ATOM 659 O O . GLN A 1 83 ? 13.259 14.286 -6.012 1.00 46.97 83 GLN A O 1
ATOM 664 N N . GLY A 1 84 ? 12.936 12.420 -4.797 1.00 44.50 84 GLY A N 1
ATOM 665 C CA . GLY A 1 84 ? 12.366 13.014 -3.588 1.00 44.50 84 GLY A CA 1
ATOM 666 C C . GLY A 1 84 ? 11.261 14.053 -3.794 1.00 44.50 84 GLY A C 1
ATOM 667 O O . GLY A 1 84 ? 11.475 15.235 -3.533 1.00 44.50 84 GLY A O 1
ATOM 668 N N . SER A 1 85 ? 10.038 13.621 -4.108 1.00 36.56 85 SER A N 1
ATOM 669 C CA . SER A 1 85 ? 8.859 14.429 -3.783 1.00 36.56 85 SER A CA 1
ATOM 670 C C . SER A 1 85 ? 8.610 14.346 -2.275 1.00 36.56 85 SER A C 1
ATOM 672 O O . SER A 1 85 ? 7.998 13.408 -1.761 1.00 36.56 85 SER A O 1
ATOM 674 N N . LYS A 1 86 ? 9.129 15.334 -1.544 1.00 47.16 86 LYS A N 1
ATOM 675 C CA . LYS A 1 86 ? 8.690 15.653 -0.185 1.00 47.16 86 LYS A CA 1
ATOM 676 C C . LYS A 1 86 ? 7.178 15.886 -0.194 1.00 47.16 86 LYS A C 1
ATOM 678 O O . LYS A 1 86 ? 6.739 16.981 -0.523 1.00 47.16 86 LYS A O 1
ATOM 683 N N . THR A 1 87 ? 6.387 14.905 0.214 1.00 38.41 87 THR A N 1
ATOM 684 C CA . THR A 1 87 ? 5.074 15.151 0.826 1.00 38.41 87 THR A CA 1
ATOM 685 C C . THR A 1 87 ? 4.754 13.989 1.757 1.00 38.41 87 THR A C 1
ATOM 687 O O . THR A 1 87 ? 3.872 13.175 1.511 1.00 38.41 87 THR A O 1
ATOM 690 N N . ALA A 1 88 ? 5.494 13.916 2.867 1.00 41.00 88 ALA A N 1
ATOM 691 C CA . ALA A 1 88 ? 4.877 13.471 4.105 1.00 41.00 88 ALA A CA 1
ATOM 692 C C . ALA A 1 88 ? 3.798 14.515 4.400 1.00 41.00 88 ALA A C 1
ATOM 694 O O . ALA A 1 88 ? 4.086 15.594 4.918 1.00 41.00 88 ALA A O 1
ATOM 695 N N . LYS A 1 89 ? 2.581 14.242 3.927 1.00 42.22 89 LYS A N 1
ATOM 696 C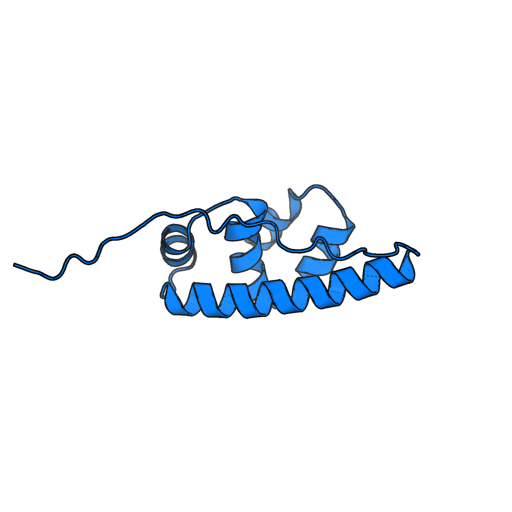 CA . LYS A 1 89 ? 1.393 14.931 4.399 1.00 42.22 89 LYS A CA 1
ATOM 697 C C . LYS A 1 89 ? 1.378 14.638 5.896 1.00 42.22 89 LYS A C 1
ATOM 699 O O . LYS A 1 89 ? 1.271 13.485 6.309 1.00 42.22 89 LYS A O 1
ATOM 704 N N . ALA A 1 90 ? 1.657 15.676 6.676 1.00 52.34 90 ALA A N 1
ATOM 705 C CA . ALA A 1 90 ? 1.334 15.697 8.085 1.00 52.34 90 ALA A CA 1
ATOM 706 C C . ALA A 1 90 ? -0.151 15.336 8.265 1.00 52.34 90 ALA A C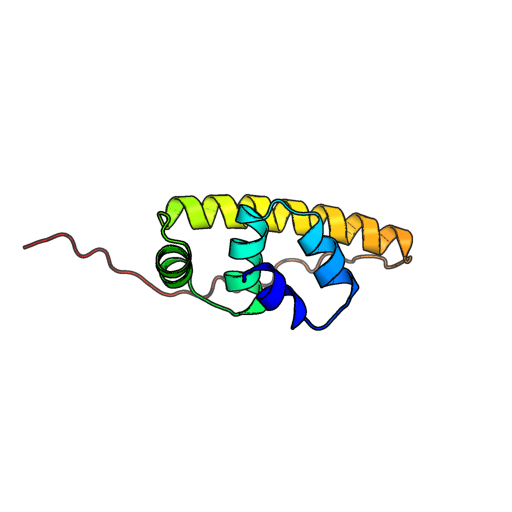 1
ATOM 708 O O . ALA A 1 90 ? -0.924 15.450 7.306 1.00 52.34 90 ALA A O 1
ATOM 709 N N . ASN A 1 91 ? -0.492 14.983 9.507 1.00 45.09 91 ASN A N 1
ATOM 710 C CA . ASN A 1 91 ? -1.822 14.754 10.092 1.00 45.09 91 ASN A CA 1
ATOM 711 C C . ASN A 1 91 ? -2.083 13.244 10.315 1.00 45.09 91 ASN A C 1
ATOM 713 O O . ASN A 1 91 ? -2.051 12.466 9.369 1.00 45.09 91 ASN A O 1
ATOM 717 N N . ASP A 1 92 ? -2.261 12.721 11.531 1.00 47.97 92 ASP A N 1
ATOM 718 C CA . ASP A 1 92 ? -2.664 13.365 12.782 1.00 47.97 92 ASP A CA 1
ATOM 719 C C . ASP A 1 92 ? -1.899 12.851 14.004 1.00 47.97 92 ASP A C 1
ATOM 721 O O . ASP A 1 92 ? -1.656 11.657 14.188 1.00 47.97 92 ASP A O 1
ATOM 725 N N . ALA A 1 93 ? -1.553 13.814 14.853 1.00 48.56 93 ALA A N 1
ATOM 726 C CA . ALA A 1 93 ? -1.275 13.613 16.256 1.00 48.56 93 ALA A CA 1
ATOM 727 C C . ALA A 1 93 ? -2.589 13.316 16.990 1.00 48.56 93 ALA A C 1
ATOM 729 O O . ALA A 1 93 ? -3.561 14.041 16.816 1.00 48.56 93 ALA A O 1
ATOM 730 N N . ALA A 1 94 ? -2.585 12.303 17.851 1.00 44.91 94 ALA A N 1
ATOM 731 C CA . ALA A 1 94 ? -3.435 12.243 19.037 1.00 44.91 94 ALA A CA 1
ATOM 732 C C . ALA A 1 94 ? -2.832 11.206 19.987 1.00 44.91 94 ALA A C 1
ATOM 734 O O . ALA A 1 94 ? -3.204 10.036 19.998 1.00 44.91 94 ALA A O 1
ATOM 735 N N . ASN A 1 95 ? -1.825 11.655 20.732 1.00 41.31 95 ASN A N 1
ATOM 736 C CA . ASN A 1 95 ? -1.533 11.093 22.036 1.00 41.31 95 ASN A CA 1
ATOM 737 C C . ASN A 1 95 ? -2.605 11.664 22.974 1.00 41.31 95 ASN A C 1
ATOM 739 O O . ASN A 1 95 ? -2.478 12.802 23.418 1.00 41.31 95 ASN A O 1
ATOM 743 N N . GLU A 1 96 ? -3.684 10.920 23.190 1.00 44.50 96 GLU A N 1
ATOM 744 C CA . GLU A 1 96 ? -4.587 11.121 24.325 1.00 44.50 96 GLU A CA 1
ATOM 745 C C . GLU A 1 96 ? -4.360 9.940 25.278 1.00 44.50 96 GLU A C 1
ATOM 747 O O . GLU A 1 96 ? -5.073 8.943 25.242 1.00 44.50 96 GLU A O 1
ATOM 752 N N . GLU A 1 97 ? -3.292 10.032 26.074 1.00 49.56 97 GLU A N 1
ATOM 753 C CA . GLU A 1 97 ? -3.226 9.382 27.389 1.00 49.56 97 GLU A CA 1
ATOM 754 C C . GLU A 1 97 ? -3.916 10.369 28.346 1.00 49.56 97 GLU A C 1
ATOM 756 O O . GLU A 1 97 ? -3.456 11.497 28.520 1.00 49.56 97 GLU A O 1
ATOM 761 N N . ASP A 1 98 ? -5.196 10.138 28.612 1.00 50.78 98 ASP A N 1
ATOM 762 C CA . ASP A 1 98 ? -5.714 9.444 29.799 1.00 50.78 98 ASP A CA 1
ATOM 763 C C . ASP A 1 98 ? -5.706 10.353 31.043 1.00 50.78 98 ASP A C 1
ATOM 765 O O . ASP A 1 98 ? -4.666 10.742 31.578 1.00 50.78 98 ASP A O 1
ATOM 769 N N . SER A 1 99 ? -6.918 10.733 31.454 1.00 40.56 99 SER A N 1
ATOM 770 C CA . SER A 1 99 ? -7.279 11.306 32.755 1.00 40.56 99 SER A CA 1
ATOM 771 C C . SER A 1 99 ? -8.303 10.391 33.400 1.00 40.56 99 SER A C 1
ATOM 773 O O . SER A 1 99 ? -9.222 9.969 32.664 1.00 40.56 99 SER A O 1
#

Foldseek 3Di:
DVVVLLVPDPDPQLSVLLVVDPPQLSQLCCCCVPVNDDLVVSCVVVVHDSVSSVVSPVRSVVSSVVSVVVVCVVVVNPPPPPPDPDDPPDDDDDPDDDD